Protein AF-A0A9E5VH95-F1 (afdb_monomer_lite)

Foldseek 3Di:
DPDPCFDDLDQLVVVVVVLVVCVVVFAPWAWPADWDWDQQPNWTKTKTWIWGDDPNFIKIKMKMWTDDPSGIDIDMDIDGPVPDDVCVVVVSVVVSVVVVVVD

pLDDT: mean 83.39, std 11.54, range [38.34, 95.38]

Structure (mmCIF, N/CA/C/O backbone):
data_AF-A0A9E5VH95-F1
#
_entry.id   AF-A0A9E5VH95-F1
#
loop_
_atom_site.group_PDB
_atom_site.id
_atom_site.type_symbol
_atom_site.label_atom_id
_atom_site.label_alt_id
_atom_site.label_comp_id
_atom_site.label_asym_id
_atom_site.label_entity_id
_atom_site.label_seq_id
_atom_site.pdbx_PDB_ins_code
_atom_site.Cartn_x
_atom_site.Cartn_y
_atom_site.Cartn_z
_atom_site.occupancy
_atom_site.B_iso_or_equiv
_atom_site.auth_seq_id
_atom_site.auth_comp_id
_atom_site.auth_asym_id
_atom_site.auth_atom_id
_atom_site.pdbx_PDB_model_num
ATOM 1 N N . MET A 1 1 ? -21.647 -5.205 -11.633 1.00 38.34 1 MET A N 1
ATOM 2 C CA . MET A 1 1 ? -21.255 -4.585 -10.355 1.00 38.34 1 MET A CA 1
ATOM 3 C C . MET A 1 1 ? -20.309 -5.583 -9.720 1.00 38.34 1 MET A C 1
ATOM 5 O O . MET A 1 1 ? -20.744 -6.709 -9.535 1.00 38.34 1 MET A O 1
ATOM 9 N N . SER A 1 2 ? -19.020 -5.273 -9.571 1.00 49.94 2 SER A N 1
ATOM 10 C CA . SER A 1 2 ? -18.159 -6.115 -8.735 1.00 49.94 2 SER A CA 1
ATOM 11 C C . SER A 1 2 ? -18.428 -5.704 -7.296 1.00 49.94 2 SER A C 1
ATOM 13 O O . SER A 1 2 ? -18.321 -4.515 -6.991 1.00 49.94 2 SER A O 1
ATOM 15 N N . ASP A 1 3 ? -18.812 -6.645 -6.442 1.00 56.78 3 ASP A N 1
ATOM 16 C CA . ASP A 1 3 ? -18.816 -6.394 -5.005 1.00 56.78 3 ASP A CA 1
ATOM 17 C C . ASP A 1 3 ? -17.377 -6.034 -4.617 1.00 56.78 3 ASP A C 1
ATOM 19 O O . ASP A 1 3 ? -16.447 -6.794 -4.895 1.00 56.78 3 ASP A O 1
ATOM 23 N N . ALA A 1 4 ? -17.166 -4.820 -4.104 1.00 64.50 4 ALA A N 1
ATOM 24 C CA . ALA A 1 4 ? -15.850 -4.405 -3.639 1.00 64.50 4 ALA A CA 1
ATOM 25 C C . ALA A 1 4 ? -15.407 -5.355 -2.516 1.00 64.50 4 ALA A C 1
ATOM 27 O O . ALA A 1 4 ? -16.210 -5.706 -1.648 1.00 64.50 4 ALA A O 1
ATOM 28 N N . TYR A 1 5 ? -14.149 -5.797 -2.547 1.00 78.81 5 TYR A N 1
ATOM 29 C CA . TYR A 1 5 ? -13.589 -6.595 -1.463 1.00 78.81 5 TYR A CA 1
ATOM 30 C C . TYR A 1 5 ? -13.541 -5.743 -0.190 1.00 78.81 5 TYR A C 1
ATOM 32 O O . TYR A 1 5 ? -12.822 -4.749 -0.141 1.00 78.81 5 TYR A O 1
ATOM 40 N N . ASN A 1 6 ? -14.322 -6.121 0.824 1.00 75.88 6 ASN A N 1
ATOM 41 C CA . ASN A 1 6 ? -14.486 -5.343 2.058 1.00 75.88 6 ASN A CA 1
ATOM 42 C C . ASN A 1 6 ? -13.541 -5.781 3.191 1.00 75.88 6 ASN A C 1
ATOM 44 O O . ASN A 1 6 ? -13.698 -5.317 4.319 1.00 75.88 6 ASN A O 1
ATOM 48 N N . GLY A 1 7 ? -12.572 -6.651 2.892 1.00 82.38 7 GLY A N 1
ATOM 49 C CA . GLY A 1 7 ? -11.670 -7.214 3.889 1.00 82.38 7 GLY A CA 1
ATOM 50 C C . GLY A 1 7 ? -12.251 -8.417 4.632 1.00 82.38 7 GLY A C 1
ATOM 51 O O . GLY A 1 7 ? -13.468 -8.601 4.717 1.00 82.38 7 GLY A O 1
ATOM 52 N N . SER A 1 8 ? -11.361 -9.266 5.137 1.00 89.44 8 SER A N 1
ATOM 53 C CA . SER A 1 8 ? -11.698 -10.485 5.881 1.00 89.44 8 SER A CA 1
ATOM 54 C C . SER A 1 8 ? -11.759 -10.283 7.401 1.00 89.44 8 SER A C 1
ATOM 56 O O . SER A 1 8 ? -12.267 -11.146 8.117 1.00 89.44 8 SER A O 1
ATOM 58 N N . GLY A 1 9 ? -11.265 -9.147 7.898 1.00 86.62 9 GLY A N 1
ATOM 59 C CA . GLY A 1 9 ? -10.962 -8.909 9.311 1.00 86.62 9 GLY A CA 1
ATOM 60 C C . GLY A 1 9 ? -9.594 -9.449 9.747 1.00 86.62 9 GLY A C 1
ATOM 61 O O . GLY A 1 9 ? -9.223 -9.261 10.903 1.00 86.62 9 GLY A O 1
ATOM 62 N N . ASP A 1 10 ? -8.852 -10.090 8.841 1.00 91.88 10 ASP A N 1
ATOM 63 C CA . ASP A 1 10 ? -7.498 -10.602 9.044 1.00 91.88 10 ASP A CA 1
ATOM 64 C C . ASP A 1 10 ? -6.544 -9.893 8.071 1.00 91.88 10 ASP A C 1
ATOM 66 O O . ASP A 1 10 ? -6.604 -10.088 6.855 1.00 91.88 10 ASP A O 1
ATOM 70 N N . LEU A 1 11 ? -5.679 -9.033 8.616 1.00 90.62 11 LEU A N 1
ATOM 71 C CA . LEU A 1 11 ? -4.767 -8.217 7.816 1.00 90.62 11 LEU A CA 1
ATOM 72 C C . LEU A 1 11 ? -3.786 -9.059 6.999 1.00 90.62 11 LEU A C 1
ATOM 74 O O . LEU A 1 11 ? -3.481 -8.672 5.872 1.00 90.62 11 LEU A O 1
ATOM 78 N N . GLU A 1 12 ? -3.298 -10.182 7.529 1.00 91.56 12 GLU A N 1
ATOM 79 C CA . GLU A 1 12 ? -2.332 -11.028 6.819 1.00 91.56 12 GLU A CA 1
ATOM 80 C C . GLU A 1 12 ? -3.004 -11.700 5.619 1.00 91.56 12 GLU A C 1
ATOM 82 O O . GLU A 1 12 ? -2.499 -11.612 4.497 1.00 91.56 12 GLU A O 1
ATOM 87 N N . ALA A 1 13 ? -4.197 -12.267 5.822 1.00 92.00 13 ALA A N 1
ATOM 88 C CA . ALA A 1 13 ? -4.984 -12.858 4.739 1.00 92.00 13 ALA A CA 1
ATOM 89 C C . ALA A 1 13 ? -5.376 -11.819 3.671 1.00 92.00 13 ALA A C 1
ATOM 91 O O . ALA A 1 13 ? -5.350 -12.105 2.470 1.00 92.00 13 ALA A O 1
ATOM 92 N N . ASP A 1 14 ? -5.711 -10.594 4.088 1.00 93.00 14 ASP A N 1
ATOM 93 C CA . ASP A 1 14 ? -6.003 -9.496 3.167 1.00 93.00 14 ASP A CA 1
ATOM 94 C C . ASP A 1 14 ? -4.757 -9.078 2.375 1.00 93.00 14 ASP A C 1
ATOM 96 O O . ASP A 1 14 ? -4.838 -8.873 1.162 1.00 93.00 14 ASP A O 1
ATOM 100 N N . ALA A 1 15 ? -3.593 -8.988 3.019 1.00 91.50 15 ALA A N 1
ATOM 101 C CA . ALA A 1 15 ? -2.338 -8.657 2.352 1.00 91.50 15 ALA A CA 1
ATOM 102 C C . ALA A 1 15 ? -1.944 -9.718 1.313 1.00 91.50 15 ALA A C 1
ATOM 104 O O . ALA A 1 15 ? -1.553 -9.361 0.199 1.00 91.50 15 ALA A O 1
ATOM 105 N N . GLU A 1 16 ? -2.114 -11.007 1.624 1.00 91.62 16 GLU A N 1
ATOM 106 C CA . GLU A 1 16 ? -1.919 -12.103 0.666 1.00 91.62 16 GLU A CA 1
ATOM 107 C C . GLU A 1 16 ? -2.875 -11.988 -0.528 1.00 91.62 16 GLU A C 1
ATOM 109 O O . GLU A 1 16 ? -2.452 -12.093 -1.686 1.00 91.62 16 GLU A O 1
ATOM 114 N N . PHE A 1 17 ? -4.157 -11.713 -0.266 1.00 91.75 17 PHE A N 1
ATOM 115 C CA . PHE A 1 17 ? -5.148 -11.494 -1.315 1.00 91.75 17 PHE A CA 1
ATOM 116 C C . PHE A 1 17 ? -4.728 -10.349 -2.247 1.00 91.75 17 PHE A C 1
ATOM 118 O O . PHE A 1 17 ? -4.643 -10.549 -3.463 1.00 91.75 17 PHE A O 1
ATOM 125 N N . TYR A 1 18 ? -4.398 -9.174 -1.703 1.00 90.62 18 TYR A N 1
ATOM 126 C CA . TYR A 1 18 ? -3.989 -8.020 -2.507 1.00 90.62 18 TYR A CA 1
ATOM 127 C C . TYR A 1 18 ? -2.666 -8.250 -3.238 1.00 90.62 18 TYR A C 1
ATOM 129 O O . TYR A 1 18 ? -2.565 -7.893 -4.410 1.00 90.62 18 TYR A O 1
ATOM 137 N N . SER A 1 19 ? -1.685 -8.897 -2.608 1.00 90.94 19 SER A N 1
ATOM 138 C CA . SER A 1 19 ? -0.426 -9.286 -3.253 1.00 90.94 19 SER A CA 1
ATOM 139 C C . SER A 1 19 ? -0.676 -10.176 -4.478 1.00 90.94 19 SER A C 1
ATOM 141 O O . SER A 1 19 ? -0.209 -9.873 -5.579 1.00 90.94 19 SER A O 1
ATOM 143 N N . SER A 1 20 ? -1.524 -11.203 -4.342 1.00 91.25 20 SER A N 1
ATOM 144 C CA . SER A 1 20 ? -1.889 -12.088 -5.458 1.00 91.25 20 SER A CA 1
ATOM 145 C C . SER A 1 20 ? -2.651 -11.361 -6.574 1.00 91.25 20 SER A C 1
ATOM 147 O O . SER A 1 20 ? -2.412 -11.598 -7.762 1.00 91.25 20 SER A O 1
ATOM 149 N N . MET A 1 21 ? -3.533 -10.425 -6.209 1.00 91.06 21 MET A N 1
ATOM 150 C CA . MET A 1 21 ? -4.272 -9.607 -7.164 1.00 91.06 21 MET A CA 1
ATOM 151 C C . MET A 1 21 ? -3.322 -8.695 -7.949 1.00 91.06 21 MET A C 1
ATOM 153 O O . MET A 1 21 ? -3.417 -8.641 -9.175 1.00 91.06 21 MET A O 1
ATOM 157 N N . LEU A 1 22 ? -2.378 -8.031 -7.274 1.00 91.69 22 LEU A N 1
ATOM 158 C CA . LEU A 1 22 ? -1.364 -7.179 -7.904 1.00 91.69 22 LEU A CA 1
ATOM 159 C C . LEU A 1 22 ? -0.470 -7.982 -8.854 1.00 91.69 22 LEU A C 1
ATOM 161 O O . LEU A 1 22 ? -0.259 -7.547 -9.985 1.00 91.69 22 LEU A O 1
ATOM 165 N N . ALA A 1 23 ? -0.042 -9.179 -8.445 1.00 92.56 23 ALA A N 1
ATOM 166 C CA . ALA A 1 23 ? 0.735 -10.088 -9.286 1.00 92.56 23 ALA A CA 1
ATOM 167 C C . ALA A 1 23 ? 0.004 -10.492 -10.575 1.00 92.56 23 ALA A C 1
ATOM 169 O O . ALA A 1 23 ? 0.631 -10.693 -11.611 1.00 92.56 23 ALA A O 1
ATOM 170 N N . SER A 1 24 ? -1.327 -10.600 -10.526 1.00 92.56 24 SER A N 1
ATOM 171 C CA . SER A 1 24 ? -2.146 -10.902 -11.707 1.00 92.56 24 SER A CA 1
ATOM 172 C C . SER A 1 24 ? -2.442 -9.681 -12.584 1.00 92.56 24 SER A C 1
ATOM 174 O O . SER A 1 24 ? -2.727 -9.832 -13.771 1.00 92.56 24 SER A O 1
ATOM 176 N N . ALA A 1 25 ? -2.410 -8.481 -11.998 1.00 90.25 25 ALA A N 1
ATOM 177 C CA . ALA A 1 25 ? -2.836 -7.246 -12.646 1.00 90.25 25 ALA A CA 1
ATOM 178 C C . ALA A 1 25 ? -1.692 -6.507 -13.349 1.00 90.25 25 ALA A C 1
ATOM 180 O O . ALA A 1 25 ? -1.938 -5.826 -14.345 1.00 90.25 25 ALA A O 1
ATOM 181 N N . PHE A 1 26 ? -0.466 -6.626 -12.838 1.00 91.75 26 PHE A N 1
ATOM 182 C CA . PHE A 1 26 ? 0.685 -5.880 -13.332 1.00 91.75 26 PHE A CA 1
ATOM 183 C C . PHE A 1 26 ? 1.736 -6.793 -13.957 1.00 91.75 26 PHE A C 1
ATOM 185 O O . PHE A 1 26 ? 2.138 -7.807 -13.388 1.00 91.75 26 PHE A O 1
ATOM 192 N N . GLU A 1 27 ? 2.219 -6.395 -15.132 1.00 93.12 27 GLU A N 1
ATOM 193 C CA . GLU A 1 27 ? 3.413 -6.987 -15.723 1.00 93.12 27 GLU A CA 1
ATOM 194 C C . GLU A 1 27 ? 4.645 -6.631 -14.879 1.00 93.12 27 GLU A C 1
ATOM 196 O O . GLU A 1 27 ? 4.676 -5.603 -14.200 1.00 93.12 27 GLU A O 1
ATOM 201 N N . GLY A 1 28 ? 5.651 -7.506 -14.878 1.00 92.44 28 GLY A N 1
ATOM 202 C CA . GLY A 1 28 ? 6.895 -7.259 -14.149 1.00 92.44 28 GLY A CA 1
ATOM 203 C C . GLY A 1 28 ? 6.760 -7.295 -12.624 1.00 92.44 28 GLY A C 1
ATOM 204 O O . GLY A 1 28 ? 7.720 -6.940 -11.946 1.00 92.44 28 GLY A O 1
ATOM 205 N N . TYR A 1 29 ? 5.613 -7.736 -12.083 1.00 94.62 29 TYR A N 1
ATOM 206 C CA . TYR A 1 29 ? 5.404 -7.828 -10.639 1.00 94.62 29 TYR A CA 1
ATOM 207 C C . TYR A 1 29 ? 6.499 -8.663 -9.963 1.00 94.62 29 TYR A C 1
ATOM 209 O O . 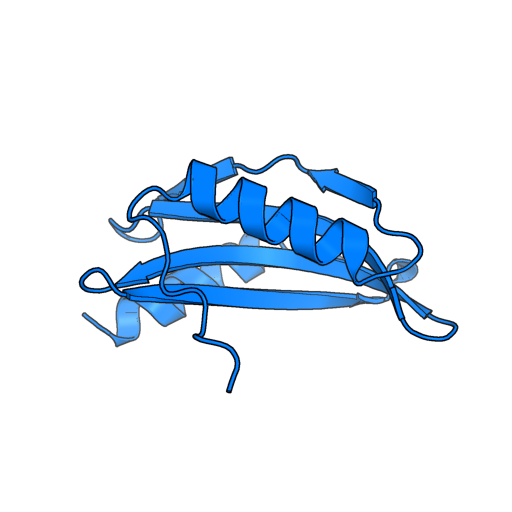TYR A 1 29 ? 6.654 -9.856 -10.244 1.00 94.62 29 TYR A O 1
ATOM 217 N N . ALA A 1 30 ? 7.237 -8.040 -9.047 1.00 94.50 30 ALA A N 1
ATOM 218 C CA . ALA A 1 30 ? 8.283 -8.693 -8.272 1.00 94.50 30 ALA A CA 1
ATOM 219 C C . ALA A 1 30 ? 8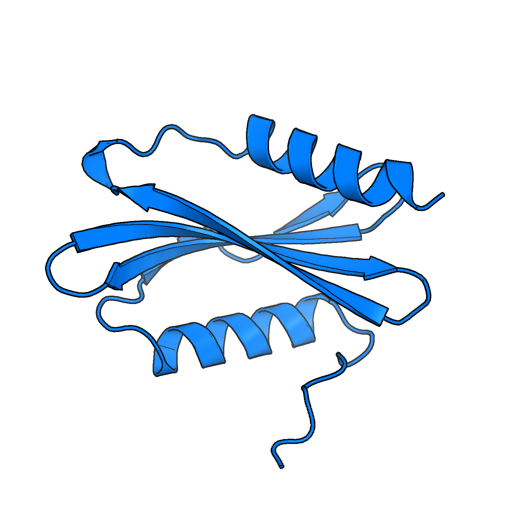.318 -8.153 -6.840 1.00 94.50 30 ALA A C 1
ATOM 221 O O . ALA A 1 30 ? 8.536 -6.963 -6.622 1.00 94.50 30 ALA A O 1
ATOM 222 N N . VAL A 1 31 ? 8.137 -9.037 -5.858 1.00 92.25 31 VAL A N 1
ATOM 223 C CA . VAL A 1 31 ? 8.207 -8.684 -4.434 1.00 92.25 31 VAL A CA 1
ATOM 224 C C . VAL A 1 31 ? 9.639 -8.287 -4.067 1.00 92.25 31 VAL A C 1
ATOM 226 O O . VAL A 1 31 ? 10.593 -8.997 -4.387 1.00 92.25 31 VAL A O 1
ATOM 229 N N . ILE A 1 32 ? 9.779 -7.144 -3.397 1.00 90.00 32 ILE A N 1
ATOM 230 C CA . ILE A 1 32 ? 11.047 -6.615 -2.877 1.00 90.00 32 ILE A CA 1
ATOM 231 C C . ILE A 1 32 ? 11.130 -6.827 -1.366 1.00 90.00 32 ILE A C 1
ATOM 233 O O . ILE A 1 32 ? 12.184 -7.211 -0.860 1.00 90.00 32 ILE A O 1
ATOM 237 N N . SER A 1 33 ? 10.020 -6.614 -0.661 1.00 86.88 33 SER A N 1
ATOM 238 C CA . SER A 1 33 ? 9.870 -6.939 0.755 1.00 86.88 33 SER A CA 1
ATOM 239 C C . SER A 1 33 ? 8.596 -7.742 0.978 1.00 86.88 33 SER A C 1
ATOM 241 O O . SER A 1 33 ? 7.542 -7.422 0.430 1.00 86.88 33 SER A O 1
ATOM 243 N N . GLU A 1 34 ? 8.713 -8.802 1.775 1.00 85.50 34 GLU A N 1
ATOM 244 C CA . GLU A 1 34 ? 7.561 -9.577 2.229 1.00 85.50 34 GLU A CA 1
ATOM 245 C C . GLU A 1 34 ? 6.647 -8.709 3.114 1.00 85.50 34 GLU A C 1
ATOM 247 O O . GLU A 1 34 ? 7.142 -7.781 3.766 1.00 85.50 34 GLU A O 1
ATOM 252 N N . PRO A 1 35 ? 5.336 -9.008 3.176 1.00 87.69 35 PRO A N 1
ATOM 253 C CA . PRO A 1 35 ? 4.414 -8.347 4.093 1.00 87.69 35 PRO A CA 1
ATOM 254 C C . PRO A 1 35 ? 4.921 -8.353 5.537 1.00 87.69 35 PRO A C 1
ATOM 256 O O . PRO A 1 35 ? 5.229 -9.404 6.099 1.00 87.69 35 PRO A O 1
ATOM 259 N N . ALA A 1 36 ? 4.985 -7.170 6.144 1.00 87.69 36 ALA A N 1
ATOM 260 C CA . ALA A 1 36 ? 5.370 -6.985 7.537 1.00 87.69 36 ALA A CA 1
ATOM 261 C C . ALA A 1 36 ? 4.344 -6.122 8.277 1.00 87.69 36 ALA A C 1
ATOM 263 O O . ALA A 1 36 ? 3.795 -5.177 7.708 1.00 87.69 36 ALA A O 1
ATOM 264 N N . ILE A 1 37 ? 4.095 -6.457 9.548 1.00 87.94 37 ILE A N 1
ATOM 265 C CA . ILE 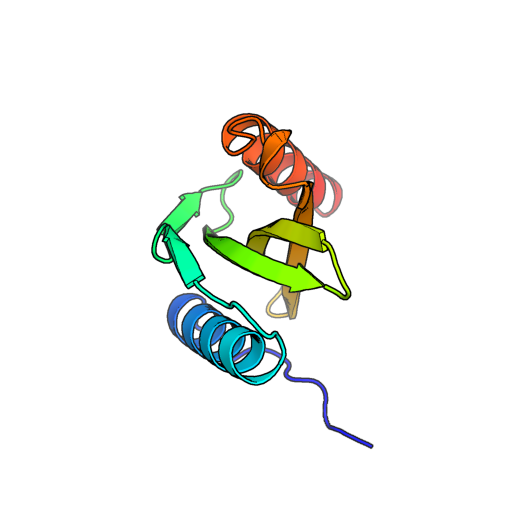A 1 37 ? 3.193 -5.718 10.438 1.00 87.94 37 ILE A CA 1
ATOM 266 C C . ILE A 1 37 ? 3.961 -4.591 11.132 1.00 87.94 37 ILE A C 1
ATOM 268 O O . ILE A 1 37 ? 5.026 -4.805 11.714 1.00 87.94 37 ILE A O 1
ATOM 272 N N . TYR A 1 38 ? 3.363 -3.407 11.134 1.00 85.75 38 TYR A N 1
ATOM 273 C CA . TYR A 1 38 ? 3.835 -2.208 11.807 1.00 85.75 38 TYR A CA 1
ATOM 274 C C . TYR A 1 38 ? 2.749 -1.699 12.757 1.00 85.75 38 TYR A C 1
ATOM 276 O O . TYR A 1 38 ? 1.575 -1.635 12.392 1.00 85.75 38 TYR A O 1
ATOM 284 N N . ASP A 1 39 ? 3.137 -1.299 13.970 1.00 84.94 39 ASP A N 1
ATOM 285 C CA . ASP A 1 39 ? 2.252 -0.551 14.867 1.00 84.94 39 ASP A CA 1
ATOM 286 C C . ASP A 1 39 ? 2.343 0.946 14.551 1.00 84.94 39 ASP A C 1
ATOM 288 O O . ASP A 1 39 ? 3.378 1.585 14.755 1.00 84.94 39 ASP A O 1
ATOM 292 N N . MET A 1 40 ? 1.244 1.510 14.057 1.00 81.31 40 MET A N 1
ATOM 293 C CA . MET A 1 40 ? 1.130 2.911 13.670 1.00 81.31 40 MET A CA 1
ATOM 294 C C . MET A 1 40 ? 0.146 3.633 14.590 1.00 81.31 40 MET A C 1
ATOM 296 O O . MET A 1 40 ? -1.012 3.869 14.251 1.00 81.31 40 MET A O 1
ATOM 300 N N . ASN A 1 41 ? 0.633 4.009 15.778 1.00 78.94 41 ASN A N 1
ATOM 301 C CA . ASN A 1 41 ? -0.136 4.706 16.816 1.00 78.94 41 ASN A CA 1
ATOM 302 C C . ASN A 1 41 ? -1.309 3.869 17.379 1.00 78.94 41 ASN A C 1
ATOM 304 O O . ASN A 1 41 ? -2.452 4.338 17.490 1.00 78.94 41 ASN A O 1
ATOM 308 N N . GLY A 1 42 ? -1.022 2.614 17.744 1.00 80.94 42 GLY A N 1
ATOM 309 C CA . GLY A 1 42 ? -2.001 1.663 18.273 1.00 80.94 42 GLY A CA 1
ATOM 310 C C . GLY A 1 42 ? -2.944 1.148 17.192 1.00 80.94 42 GLY A C 1
ATOM 311 O O . GLY A 1 42 ? -4.135 0.958 17.440 1.00 80.94 42 GLY A O 1
ATOM 312 N N . THR A 1 43 ? -2.451 1.035 15.965 1.00 85.06 43 THR A N 1
ATOM 313 C CA . THR A 1 43 ? -3.195 0.524 14.815 1.00 85.06 43 THR A CA 1
ATOM 314 C C . THR A 1 43 ? -2.233 -0.310 14.000 1.00 85.06 43 THR A C 1
ATOM 316 O O . THR A 1 43 ? -1.233 0.200 13.501 1.00 85.06 43 THR A O 1
ATOM 319 N N . GLU A 1 44 ? -2.527 -1.601 13.913 1.00 89.19 44 GLU A N 1
ATOM 320 C CA . GLU A 1 44 ? -1.741 -2.523 13.112 1.00 89.19 44 GLU A CA 1
ATOM 321 C C . GLU A 1 44 ? -1.975 -2.223 11.633 1.00 89.19 44 GLU A C 1
ATOM 323 O O . GLU A 1 44 ? -3.114 -2.100 11.170 1.00 89.19 44 GLU A O 1
ATOM 328 N N . ALA A 1 45 ? -0.877 -2.087 10.906 1.00 89.31 45 ALA A N 1
ATOM 329 C CA . ALA A 1 45 ? -0.860 -1.930 9.468 1.00 89.31 45 ALA A CA 1
ATOM 330 C C . ALA A 1 45 ? 0.108 -2.949 8.873 1.00 89.31 45 ALA A C 1
ATOM 332 O O . ALA A 1 45 ? 1.179 -3.177 9.430 1.00 89.31 45 ALA A O 1
ATOM 333 N N . ILE A 1 46 ? -0.243 -3.542 7.736 1.00 91.25 46 ILE A N 1
ATOM 334 C CA . ILE A 1 46 ? 0.690 -4.349 6.950 1.00 91.25 46 ILE A CA 1
ATOM 335 C C . ILE A 1 46 ? 1.205 -3.529 5.784 1.00 91.25 46 ILE A C 1
ATOM 337 O O . ILE A 1 46 ? 0.420 -2.877 5.098 1.00 91.25 46 ILE A O 1
ATOM 341 N N . GLN A 1 47 ? 2.510 -3.607 5.542 1.00 89.12 47 GLN A N 1
ATOM 342 C CA . GLN A 1 47 ? 3.167 -3.007 4.390 1.00 89.12 47 GLN A CA 1
ATOM 343 C C . GLN A 1 47 ? 4.008 -4.044 3.638 1.00 89.12 47 GLN A C 1
ATOM 345 O O . GLN A 1 47 ? 4.641 -4.900 4.253 1.00 89.12 47 GLN A O 1
ATOM 350 N N . PHE A 1 48 ? 4.048 -3.928 2.310 1.00 90.06 48 PHE A N 1
ATOM 351 C CA . PHE A 1 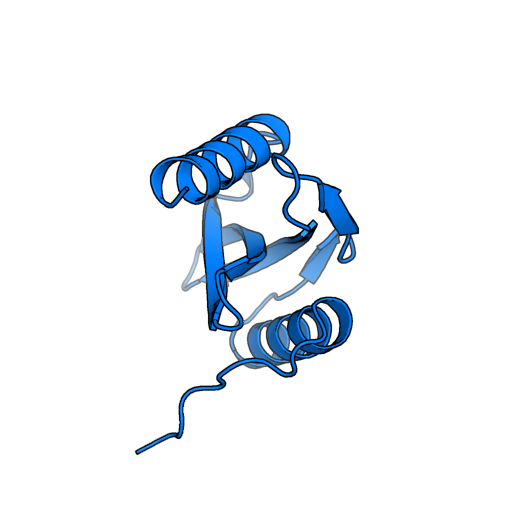48 ? 5.011 -4.621 1.450 1.00 90.06 48 PHE A CA 1
ATOM 352 C C . PHE A 1 48 ? 5.390 -3.760 0.243 1.00 90.06 48 PHE A C 1
ATOM 354 O O . PHE A 1 48 ? 4.606 -2.927 -0.223 1.00 90.06 48 PHE A O 1
ATOM 361 N N . THR A 1 49 ? 6.589 -3.983 -0.286 1.00 89.88 49 THR A N 1
ATOM 362 C CA . THR A 1 49 ? 7.139 -3.254 -1.432 1.00 89.88 49 THR A CA 1
ATOM 363 C C . THR A 1 49 ? 7.372 -4.214 -2.586 1.00 89.88 49 THR A C 1
ATOM 365 O O . THR A 1 49 ? 7.850 -5.335 -2.408 1.00 89.88 49 THR A O 1
ATOM 368 N N . PHE A 1 50 ? 7.041 -3.770 -3.790 1.00 92.69 50 PHE A N 1
ATOM 369 C CA . PHE A 1 50 ? 7.116 -4.565 -5.005 1.00 92.69 50 PHE A CA 1
ATOM 370 C C . PHE A 1 50 ? 7.445 -3.670 -6.206 1.00 92.69 50 PHE A C 1
ATOM 372 O O . PHE A 1 50 ? 7.123 -2.481 -6.227 1.00 92.69 50 PHE A O 1
ATOM 379 N N . ASP A 1 51 ? 8.098 -4.245 -7.207 1.00 94.44 51 ASP A N 1
ATOM 380 C CA . ASP A 1 51 ? 8.326 -3.606 -8.501 1.00 94.44 51 ASP A CA 1
ATOM 381 C C . ASP A 1 51 ? 7.206 -3.999 -9.474 1.00 94.44 51 ASP A C 1
ATOM 383 O O . ASP A 1 51 ? 6.689 -5.114 -9.394 1.00 94.44 51 ASP A O 1
ATOM 387 N N . VAL A 1 52 ? 6.839 -3.096 -10.386 1.00 95.38 52 VAL A N 1
ATOM 388 C CA . VAL A 1 52 ? 5.918 -3.346 -11.511 1.00 95.38 52 VAL A CA 1
ATOM 389 C C . VAL A 1 52 ? 6.326 -2.549 -12.743 1.00 95.38 52 VAL A C 1
ATOM 391 O O . VAL A 1 52 ? 6.898 -1.463 -12.635 1.00 95.38 52 VAL A O 1
ATOM 394 N N . SER A 1 53 ? 5.929 -3.039 -13.912 1.00 94.75 53 SER A N 1
ATOM 395 C CA . SER A 1 53 ? 6.008 -2.306 -15.173 1.00 94.75 53 SER A CA 1
ATOM 396 C C . SER A 1 53 ? 4.653 -1.654 -15.466 1.00 94.75 53 SER A C 1
ATOM 398 O O . SER A 1 53 ? 3.624 -2.326 -15.565 1.00 94.75 53 SER A O 1
ATOM 400 N N . ILE A 1 54 ? 4.628 -0.327 -15.602 1.00 90.12 54 ILE A N 1
ATOM 401 C CA . ILE A 1 54 ? 3.433 0.427 -16.003 1.00 90.12 54 ILE A CA 1
ATOM 402 C C . ILE A 1 54 ? 3.756 1.168 -17.295 1.00 90.12 54 ILE A C 1
ATOM 404 O O . ILE A 1 54 ? 4.467 2.174 -17.295 1.00 90.12 54 ILE A O 1
ATOM 408 N N . SER A 1 55 ? 3.182 0.696 -18.405 1.00 88.50 55 SER A N 1
ATOM 409 C CA . SER A 1 55 ? 3.614 1.098 -19.754 1.00 88.50 55 SER A CA 1
ATOM 410 C C . SER A 1 55 ? 5.112 0.799 -19.936 1.00 88.50 55 SER A C 1
ATOM 412 O O . SER A 1 55 ? 5.541 -0.306 -19.628 1.00 88.50 55 SER A O 1
ATOM 414 N N . ASP A 1 56 ? 5.911 1.775 -20.373 1.00 89.25 56 ASP A N 1
ATOM 415 C CA . ASP A 1 56 ? 7.357 1.624 -20.582 1.00 89.25 56 ASP A CA 1
ATOM 416 C C . ASP A 1 56 ? 8.194 2.025 -19.346 1.00 89.25 56 ASP A C 1
ATOM 418 O O . ASP A 1 56 ? 9.390 2.297 -19.466 1.00 89.25 56 ASP A O 1
ATOM 422 N N . MET A 1 57 ? 7.574 2.146 -18.165 1.00 92.81 57 MET A N 1
ATOM 423 C CA . MET A 1 57 ? 8.234 2.600 -16.937 1.00 92.81 57 MET A CA 1
ATOM 424 C C . MET A 1 57 ? 8.269 1.506 -15.875 1.00 92.81 57 MET A C 1
ATOM 426 O O . MET A 1 57 ? 7.240 0.923 -15.534 1.00 92.81 57 MET A O 1
ATOM 430 N N . GLU A 1 58 ? 9.449 1.312 -15.292 1.00 94.81 58 GLU A N 1
ATOM 431 C CA . GLU A 1 58 ? 9.652 0.477 -14.112 1.00 94.81 58 GLU A CA 1
ATOM 432 C C . GLU A 1 58 ? 9.392 1.306 -12.853 1.00 94.81 58 GLU A C 1
ATOM 434 O O . GLU A 1 58 ? 10.073 2.301 -12.576 1.00 94.81 58 GLU A O 1
ATOM 439 N N . MET A 1 59 ? 8.399 0.889 -12.084 1.00 93.06 59 MET A N 1
ATOM 440 C CA . MET A 1 59 ? 7.953 1.551 -10.868 1.00 93.06 59 MET A CA 1
ATOM 441 C C . MET A 1 59 ? 8.291 0.675 -9.669 1.00 93.06 59 MET A C 1
ATOM 443 O O . MET A 1 59 ? 8.120 -0.542 -9.722 1.00 93.06 59 MET A O 1
ATOM 447 N N . ARG A 1 60 ? 8.710 1.300 -8.570 1.00 92.38 60 ARG A N 1
ATOM 448 C CA . ARG A 1 60 ? 8.738 0.657 -7.258 1.00 92.38 60 ARG A CA 1
ATOM 449 C C . ARG A 1 60 ? 7.601 1.213 -6.420 1.00 92.38 60 ARG A C 1
ATOM 451 O O . ARG A 1 60 ? 7.475 2.428 -6.270 1.00 92.38 60 ARG A O 1
ATOM 458 N N . MET A 1 61 ? 6.771 0.315 -5.911 1.00 90.31 61 MET A N 1
ATOM 459 C CA . MET A 1 61 ? 5.530 0.624 -5.218 1.00 90.31 61 MET A CA 1
ATOM 460 C C . MET A 1 61 ? 5.560 0.032 -3.812 1.00 90.31 61 MET A C 1
ATOM 462 O O . MET A 1 61 ? 5.991 -1.102 -3.617 1.00 90.31 61 MET A O 1
ATOM 466 N N . THR A 1 62 ? 5.027 0.769 -2.850 1.00 88.69 62 THR A N 1
ATOM 467 C CA . THR A 1 62 ? 4.772 0.302 -1.490 1.00 88.69 62 THR A CA 1
ATOM 468 C C . THR A 1 62 ? 3.267 0.291 -1.266 1.00 88.69 62 THR A C 1
ATOM 470 O O . THR A 1 62 ? 2.600 1.317 -1.424 1.00 88.69 62 THR A O 1
ATOM 473 N N . TYR A 1 63 ? 2.733 -0.883 -0.940 1.00 89.31 63 TYR A N 1
ATOM 474 C CA . TYR A 1 63 ? 1.334 -1.091 -0.581 1.00 89.31 63 TYR A CA 1
ATOM 475 C C . TYR A 1 63 ? 1.202 -1.113 0.936 1.00 89.31 63 TYR A C 1
ATOM 477 O O . TYR A 1 63 ? 2.056 -1.688 1.611 1.00 89.31 63 TYR A O 1
ATOM 485 N N . PHE A 1 64 ? 0.121 -0.550 1.465 1.00 89.06 64 PHE A N 1
ATOM 486 C CA . PHE A 1 64 ? -0.209 -0.654 2.882 1.00 89.06 64 PHE A CA 1
ATOM 487 C C . PHE A 1 64 ? -1.693 -0.940 3.095 1.00 89.06 64 PHE A C 1
ATOM 489 O O . PHE A 1 64 ? -2.539 -0.467 2.333 1.00 89.06 64 PHE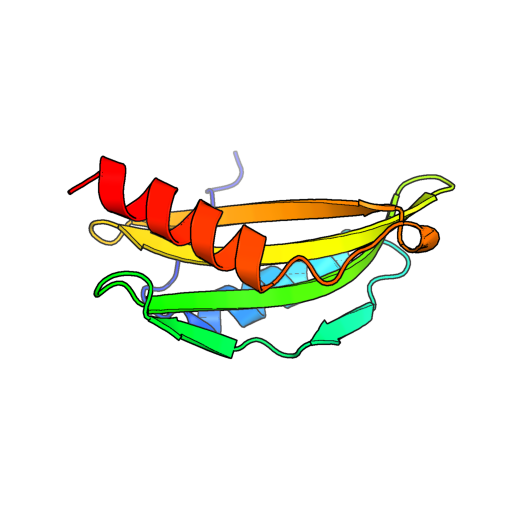 A O 1
ATOM 496 N N . LEU A 1 65 ? -1.998 -1.693 4.151 1.00 91.19 65 LEU A N 1
ATOM 497 C CA . LEU A 1 65 ? -3.346 -2.064 4.580 1.00 91.19 65 LEU A CA 1
ATOM 498 C C . LEU A 1 65 ? -3.490 -1.868 6.081 1.00 91.19 65 LEU A C 1
ATOM 500 O O . LEU A 1 65 ? -2.580 -2.204 6.831 1.00 91.19 65 LEU A O 1
ATOM 504 N N . PHE A 1 66 ? -4.641 -1.385 6.527 1.00 90.00 66 PHE A N 1
ATOM 505 C CA . PHE A 1 66 ? -4.997 -1.301 7.943 1.00 90.00 66 PHE A CA 1
ATOM 506 C C . PHE A 1 66 ? -6.517 -1.263 8.101 1.00 90.00 66 PHE A C 1
ATOM 508 O O . PHE A 1 66 ? -7.247 -0.992 7.148 1.00 90.00 66 PHE A O 1
ATOM 515 N N . TYR A 1 67 ? -7.005 -1.491 9.317 1.00 87.88 67 TYR A N 1
ATOM 516 C CA . TYR A 1 67 ? -8.425 -1.363 9.637 1.00 87.88 67 TYR A CA 1
ATOM 517 C C . TYR A 1 67 ? -8.717 -0.093 10.440 1.00 87.88 67 TYR A C 1
ATOM 519 O O . TYR A 1 67 ? -8.032 0.203 11.418 1.00 87.88 67 TYR A O 1
ATOM 527 N N . ILE A 1 68 ? -9.790 0.613 10.075 1.00 83.62 68 ILE A N 1
ATOM 528 C CA . ILE A 1 68 ? -10.457 1.613 10.925 1.00 83.62 68 ILE A CA 1
ATOM 529 C C . ILE A 1 68 ? -11.902 1.163 11.112 1.00 83.62 68 ILE A C 1
ATOM 531 O O . ILE A 1 68 ? -12.610 0.968 10.129 1.00 83.62 68 ILE A O 1
ATOM 535 N N . ASP A 1 69 ? -12.349 0.984 12.357 1.00 84.50 69 ASP A N 1
ATOM 536 C CA . ASP A 1 69 ? -13.732 0.601 12.684 1.00 84.50 69 ASP A CA 1
ATOM 537 C C . ASP A 1 69 ? -14.262 -0.586 11.850 1.00 84.50 69 ASP A C 1
ATOM 539 O O . ASP A 1 69 ? -15.384 -0.577 11.348 1.00 84.50 69 ASP A O 1
ATOM 543 N N . SER A 1 70 ? -13.442 -1.634 11.694 1.00 84.12 70 SER A N 1
ATOM 544 C CA . SER A 1 70 ? -13.730 -2.827 10.866 1.00 84.12 70 SER A CA 1
ATOM 545 C C . SER A 1 70 ? -13.860 -2.570 9.357 1.00 84.12 70 SER A C 1
ATOM 547 O O . SER A 1 70 ? -14.259 -3.461 8.613 1.00 84.12 70 SER A O 1
ATOM 549 N N . THR A 1 71 ? -13.497 -1.379 8.886 1.00 86.12 71 THR A N 1
ATOM 550 C CA . THR A 1 71 ? -13.374 -1.054 7.463 1.00 86.12 71 THR A CA 1
ATOM 551 C C . THR A 1 71 ? -11.927 -1.222 7.031 1.00 86.12 71 THR A C 1
ATOM 553 O O . THR A 1 71 ? -11.037 -0.599 7.613 1.00 86.12 71 THR A O 1
ATOM 556 N N . LEU A 1 72 ? -11.693 -2.048 6.009 1.00 88.50 72 LEU A N 1
ATOM 557 C CA . LEU A 1 72 ? -10.370 -2.189 5.416 1.00 88.50 72 LEU A CA 1
ATOM 558 C C . LEU A 1 72 ? -10.020 -0.918 4.636 1.00 88.50 72 LEU A C 1
ATOM 560 O O . LEU A 1 72 ? -10.698 -0.541 3.679 1.00 88.50 72 LEU A O 1
ATOM 564 N N . CYS A 1 73 ? -8.940 -0.272 5.043 1.00 86.69 73 CYS A N 1
ATOM 565 C CA . CYS A 1 73 ? -8.332 0.850 4.356 1.00 86.69 73 CYS A CA 1
ATOM 566 C C . CYS A 1 73 ? -7.020 0.390 3.727 1.00 86.69 73 CYS A C 1
ATOM 568 O O . CYS A 1 73 ? -6.254 -0.361 4.328 1.00 86.69 73 CYS A O 1
ATOM 570 N N . TYR A 1 74 ? -6.750 0.860 2.517 1.00 87.38 74 TYR A N 1
ATOM 571 C CA . TYR A 1 74 ? -5.511 0.556 1.821 1.00 87.38 74 TYR A CA 1
ATOM 572 C C . TYR A 1 74 ? -5.032 1.760 1.023 1.00 87.38 74 TYR A C 1
ATOM 574 O O . TYR A 1 74 ? -5.807 2.662 0.689 1.00 87.38 74 TYR A O 1
ATOM 582 N N . GLY A 1 75 ? -3.753 1.757 0.682 1.00 84.31 75 GLY A N 1
ATOM 583 C CA . GLY A 1 75 ? -3.182 2.749 -0.207 1.00 84.31 75 GLY A CA 1
ATOM 584 C C . GLY A 1 75 ? -1.870 2.289 -0.810 1.00 84.31 75 GLY A C 1
ATOM 585 O O . GLY A 1 75 ? -1.299 1.264 -0.440 1.00 84.31 75 GLY A O 1
ATOM 586 N N . THR A 1 76 ? -1.423 3.063 -1.789 1.00 85.81 76 THR A N 1
ATOM 587 C CA . THR A 1 76 ? -0.171 2.825 -2.496 1.00 85.81 76 THR A CA 1
ATOM 588 C C . THR A 1 76 ? 0.585 4.119 -2.649 1.00 85.81 76 THR A C 1
ATOM 590 O O . THR A 1 76 ? 0.004 5.129 -3.050 1.00 85.81 76 THR A O 1
ATOM 593 N N . ALA A 1 77 ? 1.886 4.050 -2.441 1.00 84.94 77 ALA A N 1
ATOM 594 C CA . ALA A 1 77 ? 2.817 5.060 -2.900 1.00 84.94 77 ALA A CA 1
ATOM 595 C C . ALA A 1 77 ? 3.819 4.420 -3.849 1.00 84.94 77 ALA A C 1
ATOM 597 O O . ALA A 1 77 ? 4.059 3.215 -3.785 1.00 84.94 77 ALA A O 1
ATOM 598 N N . GLY A 1 78 ? 4.399 5.212 -4.736 1.00 85.75 78 GLY A N 1
ATOM 599 C CA . GLY A 1 78 ? 5.460 4.707 -5.583 1.00 85.75 78 GLY A CA 1
ATOM 600 C C . GLY A 1 78 ? 6.118 5.781 -6.414 1.00 85.75 78 GLY A C 1
ATOM 601 O O . GLY A 1 78 ? 5.593 6.881 -6.599 1.00 85.75 78 GLY A O 1
ATOM 602 N N . SER A 1 79 ? 7.284 5.421 -6.921 1.00 87.31 79 SER A N 1
ATOM 603 C CA . SER A 1 79 ? 8.145 6.276 -7.723 1.00 87.31 79 SER A CA 1
ATOM 604 C C . SER A 1 79 ? 8.820 5.449 -8.815 1.00 87.31 79 SER A C 1
ATOM 606 O O . SER A 1 79 ? 8.708 4.218 -8.857 1.00 87.31 79 SER A O 1
ATOM 608 N N . LEU A 1 80 ? 9.504 6.125 -9.740 1.00 91.12 80 LEU A N 1
ATOM 609 C CA . LEU A 1 80 ? 10.335 5.424 -10.713 1.00 91.12 80 LEU A CA 1
ATOM 610 C C . LEU A 1 80 ? 11.422 4.659 -9.962 1.00 91.12 80 LEU A C 1
ATOM 612 O O . LEU A 1 80 ? 12.081 5.217 -9.082 1.00 91.12 80 LEU A O 1
ATOM 616 N N . LYS A 1 81 ? 11.636 3.405 -10.354 1.00 88.31 81 LYS A N 1
ATOM 617 C CA . LYS A 1 81 ? 12.561 2.478 -9.694 1.00 88.31 81 LYS A CA 1
ATOM 618 C C . LYS A 1 81 ? 13.965 3.061 -9.505 1.00 88.31 81 LYS A C 1
ATOM 620 O O . LYS A 1 81 ? 14.543 2.925 -8.433 1.00 88.31 81 LYS A O 1
ATOM 625 N N . ASP A 1 82 ? 14.475 3.773 -10.508 1.00 85.50 82 ASP A N 1
ATOM 626 C CA . ASP A 1 82 ? 15.821 4.368 -10.490 1.00 85.50 82 ASP A CA 1
ATOM 627 C C . ASP A 1 82 ? 15.933 5.622 -9.610 1.00 85.50 82 ASP A C 1
ATOM 629 O O . ASP A 1 82 ? 17.033 6.069 -9.286 1.00 85.50 82 ASP A O 1
ATOM 633 N N . THR A 1 83 ? 14.797 6.206 -9.232 1.00 79.94 83 THR A N 1
ATOM 634 C CA . THR A 1 83 ? 14.716 7.360 -8.328 1.00 79.94 83 THR A CA 1
ATOM 635 C C . THR A 1 83 ? 14.196 6.982 -6.949 1.00 79.94 83 THR A C 1
ATOM 637 O O . THR A 1 83 ? 14.032 7.868 -6.114 1.00 79.94 83 THR A O 1
ATOM 640 N N . TYR A 1 84 ? 13.920 5.695 -6.719 1.00 73.38 84 TYR A N 1
ATOM 641 C CA . TYR A 1 84 ? 13.367 5.227 -5.462 1.00 73.38 84 TYR A CA 1
ATOM 642 C C . TYR A 1 84 ? 14.378 5.464 -4.345 1.00 73.38 84 TYR A C 1
ATOM 644 O O . TYR A 1 84 ? 15.454 4.859 -4.301 1.00 73.38 84 TYR A O 1
ATOM 652 N N . ILE A 1 85 ? 14.017 6.365 -3.444 1.00 69.06 85 ILE A N 1
ATOM 653 C CA . ILE A 1 85 ? 14.659 6.491 -2.146 1.00 69.06 85 ILE A CA 1
ATOM 654 C C . ILE A 1 85 ? 13.935 5.507 -1.236 1.00 69.06 85 ILE A C 1
ATOM 656 O O . ILE A 1 85 ? 12.748 5.257 -1.420 1.00 69.06 85 ILE A O 1
ATOM 660 N N . ASP A 1 86 ? 14.656 4.899 -0.298 1.00 67.38 86 ASP A N 1
ATOM 661 C CA . ASP A 1 86 ? 14.024 4.061 0.712 1.00 67.38 86 ASP A CA 1
ATOM 662 C C . ASP A 1 86 ? 13.088 4.919 1.576 1.00 67.38 86 ASP A C 1
ATOM 664 O O . ASP A 1 86 ? 13.494 5.565 2.542 1.00 67.38 86 ASP A O 1
ATOM 668 N N . GLU A 1 87 ? 11.838 4.998 1.130 1.00 63.72 87 GLU A N 1
ATOM 669 C CA . GLU A 1 87 ? 10.785 5.850 1.666 1.00 63.72 87 GLU A CA 1
ATOM 670 C C . GLU A 1 87 ? 10.082 5.187 2.855 1.00 63.72 87 GLU A C 1
ATOM 672 O O . GLU A 1 87 ? 9.100 5.734 3.339 1.00 63.72 87 GLU A O 1
ATOM 677 N N . GLU A 1 88 ? 10.550 4.040 3.368 1.00 66.44 88 GLU A N 1
ATOM 678 C CA . GLU A 1 88 ? 9.865 3.304 4.442 1.00 66.44 88 GLU A CA 1
ATOM 679 C C . GLU A 1 88 ? 9.554 4.202 5.653 1.00 66.44 88 GLU A C 1
ATOM 681 O O . GLU A 1 88 ? 8.429 4.215 6.151 1.00 66.44 88 GLU A O 1
ATOM 686 N N . ALA A 1 89 ? 10.513 5.023 6.091 1.00 70.00 89 ALA A N 1
ATOM 687 C CA . ALA A 1 89 ? 10.307 5.945 7.209 1.00 70.00 89 ALA A CA 1
ATOM 688 C C . ALA A 1 89 ? 9.289 7.060 6.895 1.00 70.00 89 ALA A C 1
ATOM 690 O O . ALA A 1 89 ? 8.465 7.402 7.745 1.00 70.00 89 ALA A O 1
ATOM 691 N N . GLU A 1 90 ? 9.325 7.615 5.681 1.00 75.69 90 GLU A N 1
ATOM 692 C CA . GLU A 1 90 ? 8.408 8.673 5.236 1.00 75.69 90 GLU A CA 1
ATOM 693 C C . GLU A 1 90 ? 6.992 8.120 5.015 1.00 75.69 90 GLU A C 1
ATOM 695 O O . GLU A 1 90 ? 6.003 8.758 5.384 1.00 75.69 90 GLU A O 1
ATOM 700 N N . MET A 1 91 ? 6.894 6.891 4.507 1.00 74.44 91 MET A N 1
ATOM 701 C CA . MET A 1 91 ? 5.654 6.144 4.331 1.00 74.44 91 MET A CA 1
ATOM 702 C C . MET A 1 91 ? 5.004 5.833 5.672 1.00 74.44 91 MET A C 1
ATOM 704 O O . MET A 1 91 ? 3.836 6.156 5.885 1.00 74.44 91 MET A O 1
ATOM 708 N N . ASN A 1 92 ? 5.784 5.302 6.615 1.00 72.50 92 ASN A N 1
ATOM 709 C CA . ASN A 1 92 ? 5.331 5.046 7.977 1.00 72.50 92 ASN A CA 1
ATOM 710 C C . ASN A 1 92 ? 4.826 6.336 8.637 1.00 72.50 92 ASN A C 1
ATOM 712 O O . ASN A 1 92 ? 3.790 6.326 9.307 1.00 72.50 92 ASN A O 1
ATOM 716 N N . GLN A 1 93 ? 5.494 7.472 8.406 1.00 76.69 93 GLN A N 1
ATOM 717 C CA . GLN A 1 93 ? 5.036 8.774 8.893 1.00 76.69 93 GLN A CA 1
ATOM 718 C C . GLN A 1 93 ? 3.726 9.229 8.227 1.00 76.69 93 GLN A C 1
ATOM 720 O O . GLN A 1 93 ? 2.836 9.738 8.920 1.00 76.69 93 GLN A O 1
ATOM 725 N N . LEU A 1 94 ? 3.577 9.048 6.912 1.00 74.50 94 LEU A N 1
ATOM 726 C CA . LEU A 1 94 ? 2.360 9.389 6.173 1.00 74.50 94 LEU A CA 1
ATOM 727 C C . LEU A 1 94 ? 1.161 8.564 6.657 1.00 74.50 94 LEU A C 1
ATOM 729 O O . LEU A 1 94 ? 0.118 9.135 6.977 1.00 74.50 94 LEU A O 1
ATOM 733 N N . ILE A 1 95 ? 1.318 7.242 6.762 1.00 72.69 95 ILE A N 1
ATOM 734 C CA . ILE A 1 95 ? 0.257 6.329 7.204 1.00 72.69 95 ILE A CA 1
ATOM 735 C C . ILE A 1 95 ? -0.115 6.618 8.664 1.00 72.69 95 ILE A C 1
ATOM 737 O O . ILE A 1 95 ? -1.295 6.801 8.971 1.00 72.69 95 ILE A O 1
ATOM 741 N N . THR A 1 96 ? 0.877 6.781 9.549 1.00 75.44 96 THR A N 1
ATOM 742 C CA . THR A 1 96 ? 0.645 7.185 10.949 1.00 75.44 96 THR 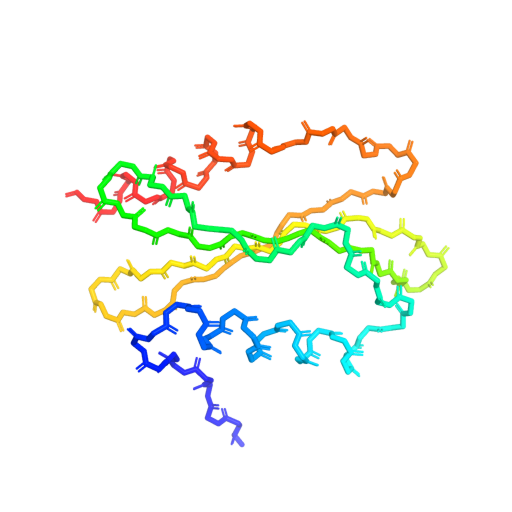A CA 1
ATOM 743 C C . THR A 1 96 ? -0.158 8.486 11.026 1.00 75.44 96 THR A C 1
ATOM 745 O O . THR A 1 96 ? -1.081 8.612 11.838 1.00 75.44 96 THR A O 1
ATOM 748 N N . SER A 1 97 ? 0.152 9.457 10.161 1.00 74.94 97 SER A N 1
ATOM 749 C CA . SER A 1 97 ? -0.579 10.727 10.099 1.00 74.94 97 SER A CA 1
ATOM 750 C C . SER A 1 97 ? -2.020 10.532 9.611 1.00 74.94 97 SER A C 1
ATOM 752 O O . SER A 1 97 ? -2.936 11.103 10.200 1.00 74.94 97 SER A O 1
ATOM 754 N N . ALA A 1 98 ? -2.246 9.698 8.591 1.00 66.06 98 ALA A N 1
ATOM 755 C CA . ALA A 1 98 ? -3.577 9.407 8.048 1.00 66.06 98 ALA A CA 1
ATOM 756 C C . ALA A 1 98 ? -4.498 8.696 9.059 1.00 66.06 98 ALA A C 1
ATOM 758 O O . ALA A 1 98 ? -5.685 9.017 9.144 1.00 66.06 98 ALA A O 1
ATOM 759 N N . ILE A 1 99 ? -3.951 7.777 9.860 1.00 68.88 99 ILE A N 1
ATOM 760 C CA . ILE A 1 99 ? -4.683 7.083 10.933 1.00 68.88 99 ILE A CA 1
ATOM 761 C C . ILE A 1 99 ? -5.028 8.055 12.071 1.00 68.88 99 ILE A C 1
ATOM 763 O O . ILE A 1 99 ? -6.138 8.034 12.598 1.00 68.88 99 ILE A O 1
ATOM 767 N N . THR A 1 100 ? -4.099 8.944 12.433 1.00 64.69 100 THR A N 1
ATOM 768 C CA . THR A 1 100 ? -4.256 9.843 13.589 1.00 64.69 100 THR A CA 1
ATOM 769 C C . THR A 1 100 ? -5.311 10.934 13.371 1.00 64.69 100 THR A C 1
ATOM 771 O O . THR A 1 100 ? -5.938 11.356 14.334 1.00 64.69 100 THR A O 1
ATOM 774 N N . VAL A 1 101 ? -5.562 11.375 12.133 1.00 57.38 101 VAL A N 1
ATOM 775 C CA . VAL A 1 101 ? -6.601 12.389 11.840 1.00 57.38 101 VAL A CA 1
ATOM 776 C C . VAL A 1 101 ? -8.030 11.855 12.047 1.00 57.38 101 VAL A C 1
ATOM 778 O O . VAL A 1 101 ? -8.950 12.649 12.230 1.00 57.38 101 VAL A O 1
ATOM 781 N N . ASN A 1 102 ? -8.227 10.532 12.043 1.00 49.91 102 ASN A N 1
ATOM 782 C CA . ASN A 1 102 ? -9.542 9.894 12.187 1.00 49.91 102 ASN A CA 1
ATOM 783 C C . ASN A 1 102 ? -9.842 9.377 13.612 1.00 49.91 102 ASN A C 1
ATOM 785 O O . ASN A 1 102 ? -10.861 8.712 13.798 1.00 49.91 102 ASN A O 1
ATOM 789 N N . LYS A 1 103 ? -8.988 9.673 14.603 1.00 49.25 103 LYS A N 1
ATOM 790 C CA . LYS A 1 103 ? -9.255 9.447 16.038 1.00 49.25 103 LYS A CA 1
ATOM 791 C C . LYS A 1 103 ? -9.646 10.759 16.717 1.00 49.25 103 LYS A C 1
ATOM 793 O O . LYS A 1 103 ? -10.556 10.718 17.574 1.00 49.25 103 LYS A O 1
#

Secondary structure (DSSP, 8-state):
-PPP----S-HHHHHHHHHHHHHHHSEEEEEEEEEEEEESSS-EEEEEEEEEEETTEEEEEEEEEEEETTEEEEEEEEEEGGG----HHHHHHHHHHHHHTT-

Radius of gyration: 13.89 Å; chains: 1; bounding box: 37×25×39 Å

Sequence (103 aa):
MSDAYNGSGDLEADAEFYSSMLASAFEGYAVISEPAIYDMNGTEAIQFTFDVSISDMEMRMTYFLFYIDSTLCYGTAGSLKDTYIDEEAEMNQLITSAITVNK